Protein AF-A0A0F4IDX6-F1 (afdb_monomer)

pLDDT: mean 81.2, std 13.75, range [36.66, 94.25]

Radius of gyration: 13.81 Å; Cα contacts (8 Å, |Δi|>4): 87; chains: 1; bounding box: 36×29×23 Å

Structure (mmCIF, N/CA/C/O backbone):
data_AF-A0A0F4IDX6-F1
#
_entry.id   AF-A0A0F4IDX6-F1
#
loop_
_atom_site.group_PDB
_atom_site.id
_atom_site.type_symbol
_atom_site.label_atom_id
_atom_site.label_alt_id
_atom_site.label_comp_id
_atom_site.label_asym_id
_atom_site.label_entity_id
_atom_site.label_seq_id
_atom_site.pdbx_PDB_ins_code
_atom_site.Cartn_x
_atom_site.Cartn_y
_atom_site.Cartn_z
_atom_site.occupancy
_atom_site.B_iso_or_equiv
_atom_site.auth_seq_id
_atom_site.auth_comp_id
_atom_site.auth_asym_id
_atom_site.auth_atom_id
_atom_site.pdbx_PDB_model_num
ATOM 1 N N . LEU A 1 1 ? 23.865 13.357 10.924 1.00 36.66 1 LEU A N 1
ATOM 2 C CA . LEU A 1 1 ? 24.219 12.052 11.548 1.00 36.66 1 LEU A CA 1
ATOM 3 C C . LEU A 1 1 ? 23.473 10.955 10.787 1.00 36.66 1 LEU A C 1
ATOM 5 O O . LEU A 1 1 ? 22.405 11.265 10.276 1.00 36.66 1 LEU A O 1
ATOM 9 N N . PRO A 1 2 ? 23.981 9.716 10.641 1.00 39.53 2 PRO A N 1
ATOM 10 C CA . PRO A 1 2 ? 23.175 8.651 10.046 1.00 39.53 2 PRO A CA 1
ATOM 11 C C . PRO A 1 2 ? 22.038 8.328 11.028 1.00 39.53 2 PRO A C 1
ATOM 13 O O . PRO A 1 2 ? 22.315 7.860 12.128 1.00 39.53 2 PRO A O 1
ATOM 16 N N . GLY A 1 3 ? 20.802 8.690 10.677 1.00 44.28 3 GLY A N 1
ATOM 17 C CA . GLY A 1 3 ? 19.620 8.539 11.542 1.00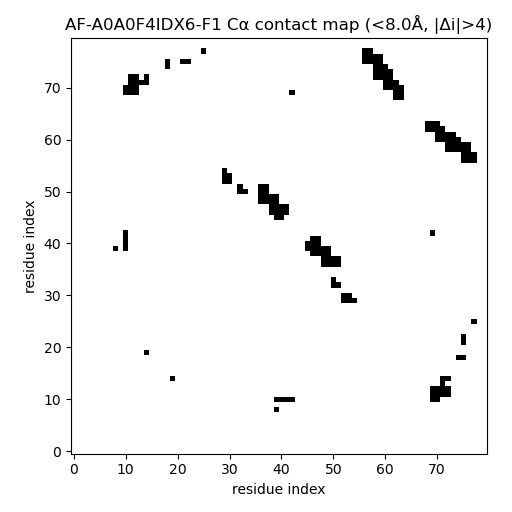 44.28 3 GLY A CA 1
ATOM 18 C C . GLY A 1 3 ? 18.582 9.663 11.429 1.00 44.28 3 GLY A C 1
ATOM 19 O O . GLY A 1 3 ? 17.473 9.503 11.913 1.00 44.28 3 GLY A O 1
ATOM 20 N N . GLU A 1 4 ? 18.890 10.788 10.769 1.00 46.09 4 GLU A N 1
ATOM 21 C CA . GLU A 1 4 ? 17.921 11.896 10.610 1.00 46.09 4 GLU A CA 1
ATOM 22 C C . GLU A 1 4 ? 16.838 11.612 9.545 1.00 46.09 4 GLU A C 1
ATOM 24 O O . GLU A 1 4 ? 15.808 12.280 9.520 1.00 46.09 4 GLU A O 1
ATOM 29 N N . ASP A 1 5 ? 17.030 10.586 8.708 1.00 52.81 5 ASP A N 1
ATOM 30 C CA . ASP A 1 5 ? 16.084 10.194 7.654 1.00 52.81 5 ASP A CA 1
ATOM 31 C C . ASP A 1 5 ? 15.097 9.084 8.079 1.00 52.81 5 ASP A C 1
ATOM 33 O O . ASP A 1 5 ? 14.164 8.801 7.331 1.00 52.81 5 ASP A O 1
ATOM 37 N N . GLU A 1 6 ? 15.265 8.441 9.247 1.00 53.94 6 GLU A N 1
ATOM 38 C CA . GLU A 1 6 ? 14.420 7.296 9.655 1.00 53.94 6 GLU A CA 1
ATOM 39 C C . GLU A 1 6 ? 12.973 7.697 9.979 1.00 53.94 6 GLU A C 1
ATOM 41 O O . GLU A 1 6 ? 12.049 6.930 9.713 1.00 53.94 6 GLU A O 1
ATOM 46 N N . ASP A 1 7 ? 12.763 8.920 10.472 1.00 59.16 7 ASP A N 1
ATOM 47 C CA . ASP A 1 7 ? 11.428 9.461 10.759 1.00 59.16 7 ASP A CA 1
ATOM 48 C C . ASP A 1 7 ? 10.761 10.104 9.530 1.00 59.16 7 ASP A C 1
ATOM 50 O O . ASP A 1 7 ? 9.603 10.531 9.593 1.00 59.16 7 ASP A O 1
ATOM 54 N N . THR A 1 8 ? 11.466 10.195 8.394 1.00 68.69 8 THR A N 1
ATOM 55 C CA . THR A 1 8 ? 10.900 10.780 7.174 1.00 68.69 8 THR A CA 1
ATOM 56 C C . THR A 1 8 ? 10.091 9.721 6.419 1.00 68.69 8 THR A C 1
ATOM 58 O O . THR A 1 8 ? 10.659 8.726 5.961 1.00 68.69 8 THR A O 1
ATOM 61 N N . PRO A 1 9 ? 8.770 9.909 6.228 1.00 72.19 9 PRO A N 1
ATOM 62 C CA . PRO A 1 9 ? 7.948 8.940 5.516 1.00 72.19 9 PRO A CA 1
ATOM 63 C C . PRO A 1 9 ? 8.434 8.772 4.071 1.00 72.19 9 PRO A C 1
ATOM 65 O O . PRO A 1 9 ? 8.467 9.720 3.286 1.00 72.19 9 PRO A O 1
ATOM 68 N N . LEU A 1 10 ? 8.798 7.540 3.720 1.00 78.81 10 LEU A N 1
ATOM 69 C CA . LEU A 1 10 ? 9.299 7.189 2.397 1.00 78.81 10 LEU A CA 1
ATOM 70 C C . LEU A 1 10 ? 8.145 6.879 1.436 1.00 78.81 10 LEU A C 1
ATOM 72 O O . LEU A 1 10 ? 7.270 6.063 1.730 1.00 78.81 10 LEU A O 1
ATOM 76 N N . VAL A 1 11 ? 8.170 7.491 0.251 1.00 84.44 11 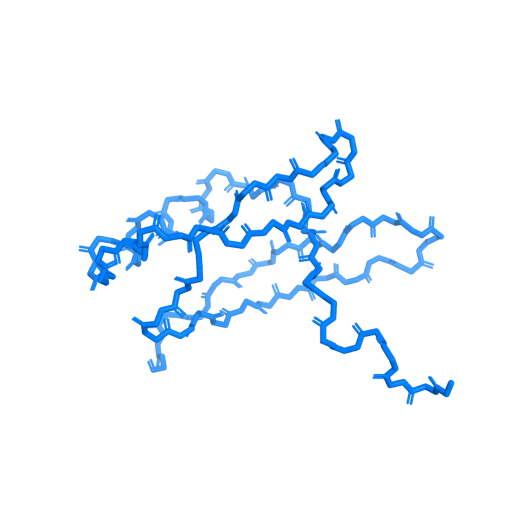VAL A N 1
ATOM 77 C CA . VAL A 1 11 ? 7.167 7.262 -0.800 1.00 84.44 11 VAL A CA 1
ATOM 78 C C . VAL A 1 11 ? 7.661 6.206 -1.781 1.00 84.44 11 VAL A C 1
ATOM 80 O O . VAL A 1 11 ? 8.741 6.336 -2.355 1.00 84.44 11 VAL A O 1
ATOM 83 N N . SER A 1 12 ? 6.854 5.164 -1.986 1.00 86.62 12 SER A N 1
ATOM 84 C CA . SER A 1 12 ? 7.140 4.078 -2.925 1.00 86.62 12 SER A CA 1
ATOM 85 C C . SER A 1 12 ? 6.668 4.367 -4.348 1.00 86.62 12 SER A C 1
ATOM 87 O O . SER A 1 12 ? 5.896 5.291 -4.610 1.00 86.62 12 SER A O 1
ATOM 89 N N . SER A 1 13 ? 7.147 3.548 -5.283 1.00 86.75 13 SER A N 1
ATOM 90 C CA . SER A 1 13 ? 6.589 3.453 -6.630 1.00 86.75 13 SER A CA 1
ATOM 91 C C . SER A 1 13 ? 5.108 3.046 -6.575 1.00 86.75 13 SER A C 1
ATOM 93 O O . SER A 1 13 ? 4.701 2.355 -5.637 1.00 86.75 13 SER A O 1
ATOM 95 N N . PRO A 1 14 ? 4.295 3.402 -7.589 1.00 88.94 14 PRO A N 1
ATOM 96 C CA . PRO A 1 14 ? 2.897 2.992 -7.648 1.00 88.94 14 PRO A CA 1
ATOM 97 C C . PRO A 1 14 ? 2.721 1.482 -7.460 1.00 88.94 14 PRO A C 1
ATOM 99 O O . PRO A 1 14 ? 3.375 0.682 -8.132 1.00 88.94 14 PRO A O 1
ATOM 102 N N . LEU A 1 15 ? 1.809 1.095 -6.564 1.00 91.06 15 LEU A N 1
ATOM 103 C CA . LEU A 1 15 ? 1.554 -0.314 -6.281 1.00 91.06 15 LEU A CA 1
ATOM 104 C C . LEU A 1 15 ? 1.003 -1.043 -7.523 1.00 91.06 15 LEU A C 1
ATOM 106 O O . LEU A 1 15 ? 0.028 -0.574 -8.130 1.00 91.06 15 LEU A O 1
ATOM 110 N N . PRO A 1 16 ? 1.545 -2.228 -7.858 1.00 91.88 16 PRO A N 1
ATOM 111 C CA . PRO A 1 16 ? 0.951 -3.130 -8.836 1.00 91.88 16 PRO A CA 1
ATOM 112 C C . PRO A 1 16 ? -0.528 -3.436 -8.529 1.00 91.88 16 PRO A C 1
ATOM 114 O O . PRO A 1 16 ? -0.924 -3.454 -7.359 1.00 91.88 16 PRO A O 1
ATOM 117 N N . PRO A 1 17 ? -1.366 -3.737 -9.543 1.00 94.25 17 PRO A N 1
ATOM 118 C CA . PRO A 1 17 ? -2.798 -3.974 -9.344 1.00 94.25 17 PRO A CA 1
ATOM 119 C C . PRO A 1 17 ? -3.139 -5.037 -8.292 1.00 94.25 17 PRO A C 1
ATOM 121 O O . PRO A 1 17 ? -4.086 -4.838 -7.535 1.00 94.25 17 PRO A O 1
ATOM 124 N N . ALA A 1 18 ? -2.361 -6.121 -8.218 1.00 91.81 18 ALA A N 1
ATOM 125 C CA . ALA A 1 18 ? -2.553 -7.175 -7.221 1.00 91.81 18 ALA A CA 1
ATOM 126 C C . ALA A 1 18 ? -2.336 -6.651 -5.791 1.00 91.81 18 ALA A C 1
ATOM 128 O O . ALA A 1 18 ? -3.224 -6.767 -4.955 1.00 91.81 18 ALA A O 1
ATOM 129 N N . LEU A 1 19 ? -1.226 -5.946 -5.546 1.00 93.44 19 LEU A N 1
ATOM 130 C CA . LEU A 1 19 ? -0.936 -5.356 -4.235 1.00 93.44 19 LEU A CA 1
ATOM 131 C C . LEU A 1 19 ? -1.941 -4.272 -3.836 1.00 93.44 19 LEU A C 1
ATOM 133 O O . LEU A 1 19 ? -2.242 -4.123 -2.655 1.00 93.44 19 LEU A O 1
ATOM 137 N N . ARG A 1 20 ? -2.515 -3.537 -4.799 1.00 93.31 20 ARG A N 1
ATOM 138 C CA . ARG A 1 20 ? -3.638 -2.632 -4.502 1.00 93.31 20 ARG A CA 1
ATOM 139 C C . ARG A 1 20 ? -4.884 -3.384 -4.042 1.00 93.31 20 ARG A C 1
ATOM 141 O O . ARG A 1 20 ? -5.592 -2.869 -3.183 1.00 93.31 20 ARG A O 1
ATOM 148 N N . ALA A 1 21 ? -5.178 -4.548 -4.620 1.00 92.94 21 ALA A N 1
ATOM 149 C CA . ALA A 1 21 ? -6.317 -5.362 -4.202 1.00 92.94 21 ALA A CA 1
ATOM 150 C C . ALA A 1 21 ? -6.111 -5.913 -2.783 1.00 92.94 21 ALA A C 1
ATOM 152 O O . ALA A 1 21 ? -7.028 -5.827 -1.966 1.00 92.94 21 ALA A O 1
ATOM 153 N N . ASP A 1 22 ? -4.898 -6.375 -2.472 1.00 90.81 22 ASP A N 1
ATOM 154 C CA . ASP A 1 22 ? -4.525 -6.842 -1.133 1.00 90.81 22 ASP A CA 1
ATOM 155 C C . ASP A 1 22 ? -4.597 -5.708 -0.102 1.00 90.81 22 ASP A C 1
ATOM 157 O O . ASP A 1 22 ? -5.203 -5.865 0.958 1.00 90.81 22 ASP A O 1
ATOM 161 N N . LEU A 1 23 ? -4.071 -4.523 -0.438 1.00 91.75 23 LEU A N 1
ATOM 162 C CA . LEU A 1 23 ? -4.182 -3.338 0.414 1.00 91.75 23 LEU A CA 1
ATOM 163 C C . LEU A 1 23 ? -5.648 -2.965 0.653 1.00 91.75 23 LEU A C 1
ATOM 165 O O . LEU A 1 23 ? -6.056 -2.755 1.790 1.00 91.75 23 LEU A O 1
ATOM 169 N N . ALA A 1 24 ? -6.466 -2.926 -0.401 1.00 91.50 24 ALA A N 1
ATOM 170 C CA . ALA A 1 24 ? -7.891 -2.638 -0.273 1.00 91.50 24 ALA A CA 1
ATOM 171 C C . ALA A 1 24 ? -8.622 -3.683 0.585 1.00 91.50 24 ALA A C 1
ATOM 173 O O . ALA A 1 24 ? -9.621 -3.362 1.226 1.00 91.50 24 ALA A O 1
ATOM 174 N N . ALA A 1 25 ? -8.149 -4.932 0.607 1.00 90.50 25 ALA A N 1
ATOM 175 C CA . ALA A 1 25 ? -8.672 -5.955 1.498 1.00 90.50 25 ALA A CA 1
ATOM 176 C C . ALA A 1 25 ? -8.309 -5.698 2.961 1.00 90.50 25 ALA A C 1
ATOM 178 O O . ALA A 1 25 ? -9.204 -5.738 3.803 1.00 90.50 25 ALA A O 1
ATOM 179 N N . ALA A 1 26 ? -7.048 -5.370 3.245 1.00 87.94 26 ALA A N 1
ATOM 180 C CA . ALA A 1 26 ? -6.588 -5.045 4.593 1.00 87.94 26 ALA A CA 1
ATOM 181 C C . ALA A 1 26 ? -7.271 -3.783 5.154 1.00 87.94 26 ALA A C 1
ATOM 183 O O . ALA A 1 26 ? -7.673 -3.742 6.312 1.00 87.94 26 ALA A O 1
ATOM 184 N N . LEU A 1 27 ? -7.483 -2.764 4.316 1.00 89.25 27 LEU A N 1
ATOM 185 C CA . LEU A 1 27 ? -8.104 -1.505 4.736 1.00 89.25 27 LEU A CA 1
ATOM 186 C C . LEU A 1 27 ? -9.596 -1.627 5.069 1.00 89.25 27 LEU A C 1
ATOM 188 O O . LEU A 1 27 ? -10.126 -0.770 5.769 1.00 89.25 27 LEU A O 1
ATOM 192 N N . ARG A 1 28 ? -10.290 -2.681 4.618 1.00 89.00 28 ARG A N 1
ATOM 193 C CA . ARG A 1 28 ? -11.710 -2.893 4.960 1.00 89.00 28 ARG A CA 1
ATOM 194 C C . ARG A 1 28 ? -11.943 -3.100 6.456 1.00 89.00 28 ARG A C 1
ATOM 196 O O . ARG A 1 28 ? -13.060 -2.885 6.915 1.00 89.00 28 ARG A O 1
ATOM 203 N N . THR A 1 29 ? -10.921 -3.524 7.193 1.00 82.31 29 THR A N 1
ATOM 204 C CA . THR A 1 29 ? -10.979 -3.727 8.645 1.00 82.31 29 THR A CA 1
ATOM 205 C C . THR A 1 29 ? -10.274 -2.618 9.425 1.00 82.31 29 THR A C 1
ATOM 207 O O . THR A 1 29 ? -10.207 -2.698 10.648 1.00 82.31 29 THR A O 1
ATOM 210 N N . ALA A 1 30 ? -9.735 -1.602 8.742 1.00 83.31 30 ALA A N 1
ATOM 211 C CA . ALA A 1 30 ? -9.005 -0.516 9.382 1.00 83.31 30 ALA A CA 1
ATOM 212 C C . ALA A 1 30 ? -9.961 0.520 10.011 1.00 83.31 30 ALA A C 1
ATOM 214 O O . ALA A 1 30 ? -11.060 0.746 9.489 1.00 83.31 30 ALA A O 1
ATOM 215 N N . PRO A 1 31 ? -9.553 1.183 11.109 1.00 83.94 31 PRO A N 1
ATOM 216 C CA . PRO A 1 31 ? -10.278 2.319 11.662 1.00 83.94 31 PRO A CA 1
ATOM 217 C C . PRO A 1 31 ? -10.430 3.470 10.652 1.00 83.94 31 PRO A C 1
ATOM 219 O O . PRO A 1 31 ? -9.636 3.591 9.713 1.00 83.94 31 PRO A O 1
ATOM 222 N N . PRO A 1 32 ? -11.431 4.349 10.838 1.00 83.75 32 PRO A N 1
ATOM 223 C CA . PRO A 1 32 ? -11.581 5.531 10.001 1.00 83.75 32 PRO A CA 1
ATOM 224 C C . PRO A 1 32 ? -10.368 6.472 10.126 1.00 83.75 32 PRO A C 1
ATOM 226 O O . PRO A 1 32 ? -9.740 6.533 11.187 1.00 83.75 32 PRO A O 1
ATOM 229 N N . PRO A 1 33 ? -10.055 7.244 9.067 1.00 82.50 33 PRO A N 1
ATOM 230 C CA . PRO A 1 33 ? -8.939 8.182 9.078 1.00 82.50 33 PRO A CA 1
ATOM 231 C C . PRO A 1 33 ? -9.107 9.258 10.164 1.00 82.50 33 PRO A C 1
ATOM 233 O O . PRO A 1 33 ? -10.234 9.678 10.451 1.00 82.50 33 PRO A O 1
ATOM 236 N N . PRO A 1 34 ? -8.001 9.768 10.737 1.00 83.12 34 PRO A N 1
ATOM 237 C CA . PRO A 1 34 ? -8.061 10.873 11.680 1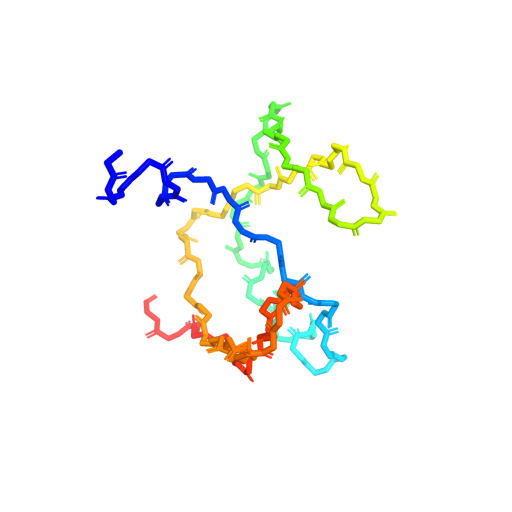.00 83.12 34 PRO A CA 1
ATOM 238 C C . PRO A 1 34 ? -8.553 12.160 10.990 1.00 83.12 34 PRO A C 1
ATOM 240 O O . PRO A 1 34 ? -8.324 12.357 9.795 1.00 83.12 34 PRO A O 1
ATOM 243 N N . PRO A 1 35 ? -9.179 13.093 11.733 1.00 82.31 35 PRO A N 1
ATOM 244 C CA . PRO A 1 35 ? -9.746 14.321 11.166 1.00 82.31 35 PRO A CA 1
ATOM 245 C C . PRO A 1 35 ? -8.692 15.279 10.592 1.00 82.31 35 PRO A C 1
ATOM 247 O O . PRO A 1 35 ? -9.013 16.123 9.758 1.00 82.31 35 PRO A O 1
ATOM 250 N N . LYS A 1 36 ? -7.433 15.165 11.032 1.00 88.12 36 LYS A N 1
ATOM 251 C CA . LYS A 1 36 ? -6.298 15.913 10.491 1.00 88.12 36 LYS A CA 1
ATOM 252 C C . LYS A 1 36 ? -5.310 14.932 9.876 1.00 88.12 3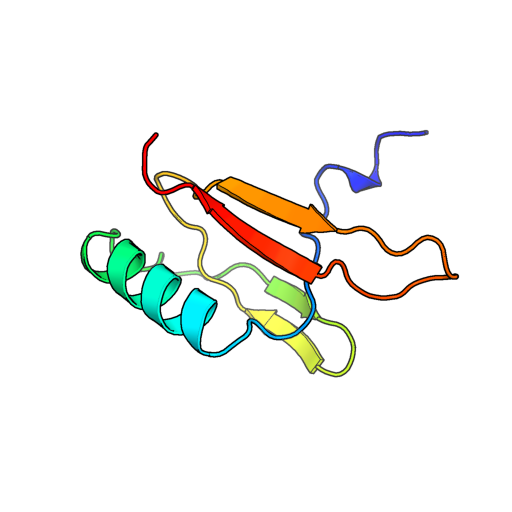6 LYS A C 1
ATOM 254 O O . LYS A 1 36 ? -4.731 14.118 10.592 1.00 88.12 36 LYS A O 1
ATOM 259 N N . LEU A 1 37 ? -5.113 15.045 8.565 1.00 89.44 37 LEU A N 1
ATOM 260 C CA . LEU A 1 37 ? -4.179 14.204 7.827 1.00 89.44 37 LEU A CA 1
ATOM 261 C C . LEU A 1 37 ? -2.776 14.833 7.822 1.00 89.44 37 LEU A C 1
ATOM 263 O O . LEU A 1 37 ? -2.655 16.028 7.533 1.00 89.44 37 LEU A O 1
ATOM 267 N N . PRO A 1 38 ? -1.720 14.067 8.136 1.00 90.38 38 PRO A N 1
ATOM 268 C CA . PRO A 1 38 ? -0.348 14.478 7.862 1.00 90.38 38 PRO A CA 1
ATOM 269 C C . PRO A 1 38 ? -0.070 14.529 6.351 1.00 90.38 38 PRO A C 1
ATOM 271 O O . PRO A 1 38 ? -0.824 13.986 5.541 1.00 90.38 38 PRO A O 1
ATOM 274 N N . THR A 1 39 ? 1.034 15.175 5.973 1.00 91.25 39 THR A N 1
ATOM 275 C CA . THR A 1 39 ? 1.492 15.298 4.582 1.00 91.25 39 THR A CA 1
ATOM 276 C C . THR A 1 39 ? 2.872 14.680 4.398 1.00 91.25 39 THR A C 1
ATOM 278 O O . THR A 1 39 ? 3.690 14.688 5.315 1.00 91.25 39 THR A O 1
ATOM 281 N N . VAL 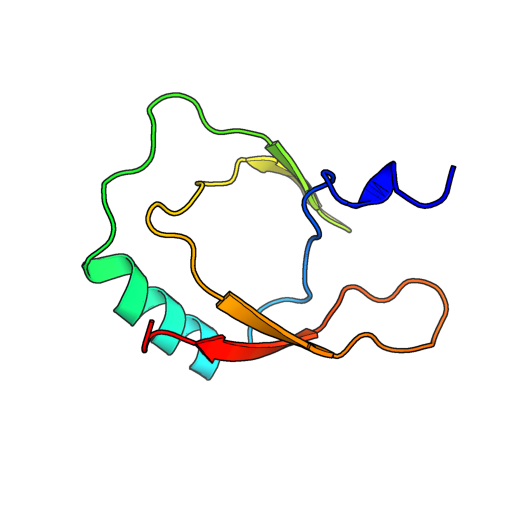A 1 40 ? 3.132 14.161 3.200 1.00 88.62 40 VAL A N 1
ATOM 282 C CA . VAL A 1 40 ? 4.441 13.670 2.756 1.00 88.62 40 VAL A CA 1
ATOM 283 C C . VAL A 1 40 ? 4.756 14.233 1.377 1.00 88.62 40 VAL A C 1
ATOM 285 O O . VAL A 1 40 ? 3.861 14.370 0.545 1.00 88.62 40 VAL A O 1
ATOM 288 N N . THR A 1 41 ? 6.022 14.529 1.105 1.00 86.88 41 THR A N 1
ATOM 289 C CA . THR A 1 41 ? 6.457 14.937 -0.230 1.00 86.88 41 THR A CA 1
ATOM 290 C C . THR A 1 41 ? 6.584 13.707 -1.131 1.00 86.88 41 THR A C 1
ATOM 292 O O . THR A 1 41 ? 7.523 12.920 -1.021 1.00 86.88 41 THR A O 1
ATOM 295 N N . ALA A 1 42 ? 5.631 13.537 -2.045 1.00 82.62 42 ALA A N 1
ATOM 296 C CA . ALA A 1 42 ? 5.623 12.467 -3.031 1.00 82.62 42 ALA A CA 1
ATOM 297 C C . ALA A 1 42 ? 6.328 12.899 -4.322 1.00 82.62 42 ALA A C 1
ATOM 299 O O . ALA A 1 42 ? 6.057 13.961 -4.893 1.00 82.62 42 ALA A O 1
ATOM 300 N N . ILE A 1 43 ? 7.238 12.051 -4.805 1.00 77.62 43 ILE A N 1
ATOM 301 C CA . ILE A 1 43 ? 8.012 12.314 -6.022 1.00 77.62 43 ILE A CA 1
ATOM 302 C C . ILE A 1 43 ? 7.051 12.501 -7.205 1.00 77.62 43 ILE A C 1
ATOM 304 O O . ILE A 1 43 ? 6.231 11.634 -7.496 1.00 77.62 43 ILE A O 1
ATOM 308 N N . GLY A 1 44 ? 7.154 13.646 -7.886 1.00 80.69 44 GLY A N 1
ATOM 309 C CA . GLY A 1 44 ? 6.309 13.990 -9.038 1.00 80.69 44 GLY A CA 1
ATOM 310 C C . GLY A 1 44 ? 4.890 14.467 -8.698 1.00 80.69 44 GLY A C 1
ATOM 311 O O . GLY A 1 44 ? 4.148 14.808 -9.614 1.00 80.69 44 GLY A O 1
ATOM 312 N N . LEU A 1 45 ? 4.521 14.519 -7.414 1.00 82.44 45 LEU A N 1
ATOM 313 C CA . LEU A 1 45 ? 3.191 14.921 -6.933 1.00 82.44 45 LEU A CA 1
ATOM 314 C C . LEU A 1 45 ? 3.238 16.086 -5.928 1.00 82.44 45 LEU A C 1
ATOM 316 O O . LEU A 1 45 ? 2.246 16.794 -5.782 1.00 82.44 45 LEU A O 1
ATOM 320 N N . GLY A 1 46 ? 4.382 16.318 -5.275 1.00 88.06 46 GLY A N 1
ATOM 321 C CA . GLY A 1 46 ? 4.530 17.342 -4.238 1.00 88.06 46 GLY A CA 1
ATOM 322 C C . GLY A 1 46 ? 3.945 16.897 -2.896 1.00 88.06 46 GLY A C 1
ATOM 323 O O . GLY A 1 46 ? 3.856 15.699 -2.615 1.00 88.06 46 GLY A O 1
ATOM 324 N N . ASP A 1 47 ? 3.562 17.855 -2.052 1.00 91.19 47 ASP A N 1
ATOM 325 C CA . ASP A 1 47 ? 3.007 17.563 -0.729 1.00 91.19 47 ASP A CA 1
ATOM 326 C C . ASP A 1 47 ? 1.631 16.907 -0.841 1.00 91.19 47 ASP A C 1
ATOM 328 O O . ASP A 1 47 ? 0.655 17.495 -1.305 1.00 91.19 47 ASP A O 1
ATOM 332 N N . THR A 1 48 ? 1.569 15.653 -0.408 1.00 89.38 48 THR A N 1
ATOM 333 C CA . THR A 1 48 ? 0.411 14.778 -0.545 1.00 89.38 48 THR A CA 1
ATOM 334 C C . THR A 1 48 ? -0.091 14.381 0.843 1.00 89.38 48 THR A C 1
ATOM 33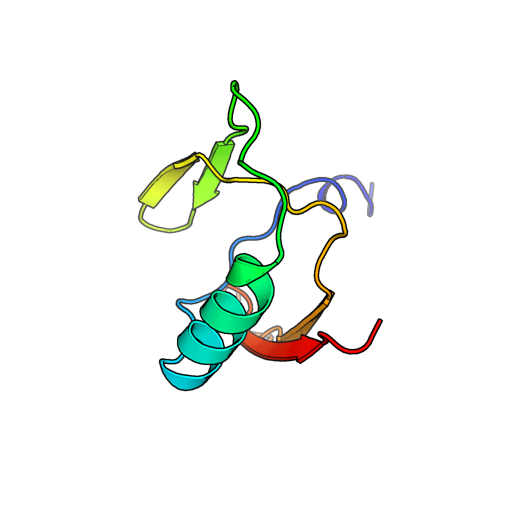6 O O . THR A 1 48 ? 0.698 13.881 1.650 1.00 89.38 48 THR A O 1
ATOM 339 N N . PRO A 1 49 ? -1.382 14.587 1.162 1.00 91.00 49 PRO A N 1
ATOM 340 C CA . PRO A 1 49 ? -1.945 14.117 2.419 1.00 91.00 49 PRO A CA 1
ATOM 341 C C . PRO A 1 49 ? -1.996 12.586 2.443 1.00 91.00 49 PRO A C 1
ATOM 343 O O . PRO A 1 49 ? -2.341 11.956 1.442 1.00 91.00 49 PRO A O 1
ATOM 346 N N . TYR A 1 50 ? -1.699 11.982 3.591 1.00 89.19 50 TYR A N 1
ATOM 347 C CA . TYR A 1 50 ? -1.796 10.534 3.781 1.00 89.19 50 TYR A CA 1
ATOM 348 C C . TYR A 1 50 ? -2.557 10.183 5.060 1.00 89.19 50 TYR A C 1
ATOM 350 O O . TYR A 1 50 ? -2.665 10.984 5.985 1.00 89.19 50 TYR A O 1
ATOM 358 N N . THR A 1 51 ? -3.116 8.973 5.099 1.00 89.94 51 THR A N 1
ATOM 359 C CA . THR A 1 51 ? -3.786 8.420 6.283 1.00 89.94 51 THR A CA 1
ATOM 360 C C . THR A 1 51 ? -2.847 7.430 6.969 1.00 89.94 51 THR A C 1
ATOM 362 O O . THR A 1 51 ? -2.521 6.413 6.354 1.00 89.94 51 THR A O 1
ATOM 365 N N . PRO A 1 52 ? -2.403 7.696 8.211 1.00 88.38 52 PRO A N 1
ATOM 366 C CA . PRO A 1 52 ? -1.707 6.700 9.017 1.00 88.38 52 PRO A CA 1
ATOM 367 C C . PRO A 1 52 ? -2.619 5.503 9.295 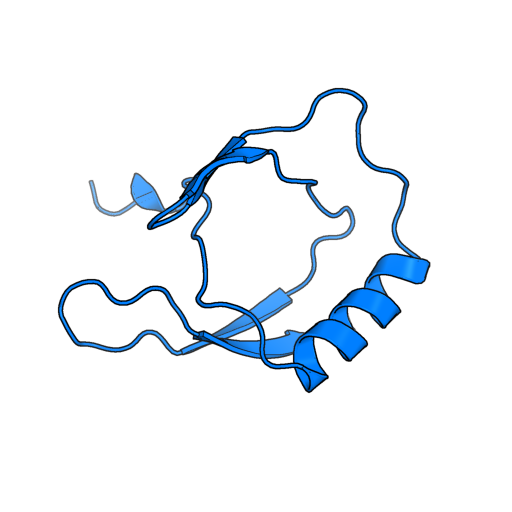1.00 88.38 52 PRO A C 1
ATOM 369 O O . PRO A 1 52 ? -3.808 5.684 9.559 1.00 88.38 52 PRO A O 1
ATOM 372 N N . LEU A 1 53 ? -2.060 4.296 9.249 1.00 86.50 53 LEU A N 1
ATOM 373 C CA . LEU A 1 53 ? -2.772 3.075 9.619 1.00 86.50 53 LEU A CA 1
ATOM 374 C C . LEU A 1 53 ? -2.452 2.703 11.066 1.00 86.50 53 LEU A C 1
ATOM 376 O O . LEU A 1 53 ? -1.284 2.709 11.453 1.00 86.50 53 LEU A O 1
ATOM 380 N N . ASP A 1 54 ? -3.491 2.365 11.827 1.00 83.75 54 ASP A N 1
ATOM 381 C CA . ASP A 1 54 ? -3.397 1.822 13.181 1.00 83.75 54 ASP A CA 1
ATOM 382 C C . ASP A 1 54 ? -4.329 0.593 13.297 1.00 83.75 54 ASP A C 1
ATOM 384 O O . ASP A 1 54 ? -5.549 0.756 13.188 1.00 83.75 54 ASP A O 1
ATOM 388 N N . PRO A 1 55 ? -3.800 -0.638 13.433 1.00 85.12 55 PRO A N 1
ATOM 389 C CA . PRO A 1 55 ? -2.375 -0.964 13.512 1.00 85.12 55 PRO A CA 1
ATOM 390 C C . PRO A 1 55 ? -1.629 -0.709 12.184 1.00 85.12 55 PRO A C 1
ATOM 392 O O . PRO A 1 55 ? -2.240 -0.739 11.108 1.00 85.12 55 PRO A O 1
ATOM 395 N N . PRO A 1 56 ? -0.305 -0.462 12.227 1.00 87.31 56 PRO A N 1
ATOM 396 C CA . PRO A 1 56 ? 0.497 -0.275 11.024 1.00 87.31 56 PRO A CA 1
ATOM 397 C C . PRO A 1 56 ? 0.614 -1.575 10.217 1.00 87.31 56 PRO A C 1
ATOM 399 O O . PRO A 1 56 ? 0.695 -2.669 10.772 1.00 87.31 56 PRO A O 1
ATOM 402 N N . LEU A 1 57 ? 0.691 -1.448 8.889 1.00 88.38 57 LEU A N 1
ATOM 403 C CA . LEU A 1 57 ? 0.980 -2.567 7.990 1.00 88.38 57 LEU A CA 1
ATOM 404 C C . LEU A 1 57 ? 2.472 -2.644 7.679 1.00 88.38 57 LEU A C 1
ATOM 406 O O . LEU A 1 57 ? 3.119 -1.628 7.425 1.00 88.38 57 LEU A O 1
ATOM 410 N N . THR A 1 58 ? 3.001 -3.865 7.619 1.00 90.69 58 THR A N 1
ATOM 411 C CA . THR A 1 58 ? 4.382 -4.100 7.186 1.00 90.69 58 THR A CA 1
ATOM 412 C C . THR A 1 58 ? 4.419 -4.414 5.695 1.00 90.69 58 THR A C 1
ATOM 414 O O . THR A 1 58 ? 3.620 -5.204 5.191 1.00 90.69 58 THR A O 1
ATOM 417 N N . ALA A 1 59 ? 5.375 -3.828 4.979 1.00 90.81 59 ALA A N 1
ATOM 418 C CA . ALA A 1 59 ? 5.607 -4.091 3.566 1.00 90.81 59 ALA A CA 1
ATOM 419 C C . ALA A 1 59 ? 7.054 -4.526 3.338 1.00 90.81 59 ALA A C 1
ATOM 421 O O . ALA A 1 59 ? 7.983 -3.969 3.918 1.00 90.81 59 ALA A O 1
ATOM 422 N N . GLU A 1 60 ? 7.251 -5.505 2.462 1.00 91.25 60 GLU A N 1
ATOM 423 C CA . GLU A 1 60 ? 8.583 -5.843 1.978 1.00 91.25 60 GLU A CA 1
ATOM 424 C C . GLU A 1 60 ? 8.870 -5.070 0.708 1.00 91.25 60 GLU A C 1
ATOM 426 O O . GLU A 1 60 ? 8.084 -5.099 -0.243 1.00 91.25 60 GLU A O 1
ATOM 431 N N . VAL A 1 61 ? 10.003 -4.376 0.709 1.00 90.19 61 VAL A N 1
ATOM 432 C CA . VAL A 1 61 ? 10.380 -3.441 -0.344 1.00 90.19 61 VAL A CA 1
ATOM 433 C C . VAL A 1 61 ? 11.703 -3.830 -0.984 1.00 90.19 61 VAL A C 1
ATOM 435 O O . VAL A 1 61 ? 12.614 -4.345 -0.335 1.00 90.19 61 VAL A O 1
ATOM 438 N N . ARG A 1 62 ? 11.823 -3.546 -2.279 1.00 88.25 62 ARG A N 1
ATOM 439 C CA . ARG A 1 62 ? 13.081 -3.584 -3.016 1.00 88.25 62 ARG A CA 1
ATOM 440 C C . ARG A 1 62 ? 13.615 -2.167 -3.162 1.00 88.25 62 ARG A C 1
ATOM 442 O O . ARG A 1 62 ? 12.982 -1.322 -3.793 1.00 88.25 62 ARG A O 1
ATOM 449 N N . HIS A 1 63 ? 14.807 -1.931 -2.624 1.00 82.81 63 HIS A N 1
ATOM 450 C CA . HIS A 1 63 ? 15.586 -0.721 -2.882 1.00 82.81 63 HIS A CA 1
ATOM 451 C C . HIS A 1 63 ? 16.473 -0.967 -4.101 1.00 82.81 63 HIS A C 1
ATOM 453 O O . HIS A 1 63 ? 17.366 -1.813 -4.065 1.00 82.81 63 HIS A O 1
ATOM 459 N N . ALA A 1 64 ? 16.208 -0.270 -5.205 1.00 70.31 64 ALA A N 1
ATOM 460 C CA . ALA A 1 64 ? 17.098 -0.317 -6.356 1.00 70.31 64 ALA A CA 1
ATOM 461 C C . ALA A 1 64 ? 18.350 0.529 -6.070 1.00 70.31 64 ALA A C 1
ATOM 463 O O . ALA A 1 64 ? 18.262 1.648 -5.575 1.00 70.31 64 ALA A O 1
ATOM 464 N N . SER A 1 65 ? 19.525 -0.025 -6.374 1.00 61.69 65 SER A N 1
ATOM 465 C CA . SER A 1 65 ? 20.839 0.553 -6.056 1.00 61.69 65 SER A CA 1
ATOM 466 C C . SER A 1 65 ? 21.300 1.653 -7.021 1.00 61.69 65 SER A C 1
ATOM 468 O O . SER A 1 65 ? 22.423 2.145 -6.910 1.00 61.69 65 SER A O 1
ATOM 470 N N . THR A 1 66 ? 20.461 2.052 -7.980 1.00 62.69 66 THR A N 1
ATOM 471 C CA . THR A 1 66 ? 20.728 3.224 -8.818 1.00 62.69 66 THR A CA 1
ATOM 472 C C . THR A 1 66 ? 20.411 4.503 -8.041 1.00 62.69 66 THR A C 1
ATOM 474 O O . THR A 1 66 ? 19.729 4.489 -7.021 1.00 62.69 66 THR A O 1
ATOM 477 N N . ARG A 1 67 ? 20.958 5.640 -8.476 1.00 61.41 67 ARG A N 1
ATOM 478 C CA . ARG A 1 67 ? 20.799 6.919 -7.777 1.00 61.41 67 ARG A CA 1
ATOM 479 C C . ARG A 1 67 ? 19.320 7.374 -7.806 1.00 61.41 67 ARG A C 1
ATOM 481 O O . ARG A 1 67 ? 18.864 7.897 -8.816 1.00 61.41 67 ARG A O 1
ATOM 488 N N . HIS A 1 68 ? 18.625 7.197 -6.678 1.00 62.94 68 HIS A N 1
ATOM 489 C CA . HIS A 1 68 ? 17.304 7.747 -6.306 1.00 62.94 68 HIS A CA 1
ATOM 490 C C . HIS A 1 68 ? 16.013 7.250 -7.014 1.00 62.94 68 HIS A C 1
ATOM 492 O O . HIS A 1 68 ? 15.103 8.059 -7.206 1.00 62.94 68 HIS A O 1
ATOM 498 N N . PRO A 1 69 ? 15.830 5.966 -7.377 1.00 67.56 69 PRO A N 1
ATOM 499 C CA . PRO A 1 69 ? 14.489 5.452 -7.656 1.00 67.56 69 PRO A CA 1
ATOM 500 C C . PRO A 1 69 ? 13.692 5.265 -6.345 1.00 67.56 69 PRO A C 1
ATOM 502 O O . PRO A 1 69 ? 14.267 4.812 -5.349 1.00 67.56 69 PRO A O 1
ATOM 505 N N . PRO A 1 70 ? 12.380 5.570 -6.318 1.00 76.12 70 PRO A N 1
ATOM 506 C CA . PRO A 1 70 ? 11.543 5.230 -5.173 1.00 76.12 70 PRO A CA 1
ATOM 507 C C . PRO A 1 70 ? 11.520 3.708 -4.952 1.00 76.12 70 PRO A C 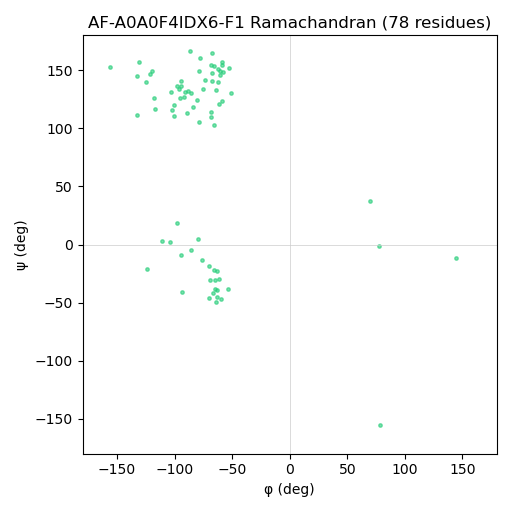1
ATOM 509 O O . PRO A 1 70 ? 11.555 2.950 -5.929 1.00 76.12 70 PRO A O 1
ATOM 512 N N . PRO A 1 71 ? 11.440 3.237 -3.695 1.00 86.12 71 PRO A N 1
ATOM 513 C CA . PRO A 1 71 ? 11.361 1.813 -3.394 1.00 86.12 71 PRO A CA 1
ATOM 514 C C . PRO A 1 71 ? 10.147 1.171 -4.068 1.00 86.12 71 PRO A C 1
ATOM 516 O O . PRO A 1 71 ? 9.098 1.794 -4.232 1.00 86.12 71 PRO A O 1
ATOM 519 N N . GLU A 1 72 ? 10.273 -0.097 -4.435 1.00 89.94 72 GLU A N 1
ATOM 520 C CA . GLU A 1 72 ? 9.170 -0.887 -4.977 1.00 89.94 72 GLU A CA 1
ATOM 521 C C . GLU A 1 72 ? 8.639 -1.834 -3.904 1.00 89.94 72 GLU A C 1
ATOM 523 O O . GLU A 1 72 ? 9.417 -2.547 -3.273 1.00 89.94 72 GLU A O 1
ATOM 528 N N . VAL A 1 73 ? 7.323 -1.869 -3.703 1.00 91.75 73 VAL A N 1
ATOM 529 C CA . VAL A 1 73 ? 6.697 -2.819 -2.776 1.00 91.75 73 VAL A CA 1
ATOM 530 C C . VAL A 1 73 ? 6.552 -4.175 -3.461 1.00 91.75 73 VAL A C 1
ATOM 532 O O . VAL A 1 73 ? 5.936 -4.277 -4.518 1.00 91.75 73 VAL A O 1
ATOM 535 N N . LEU A 1 74 ? 7.100 -5.217 -2.838 1.00 92.06 74 LEU A N 1
ATOM 536 C CA . LEU A 1 74 ? 7.043 -6.597 -3.319 1.00 92.06 74 LEU A CA 1
ATOM 537 C C . LEU A 1 74 ? 5.864 -7.367 -2.721 1.00 92.06 74 LEU A C 1
ATOM 539 O O . LEU A 1 74 ? 5.213 -8.137 -3.424 1.00 92.06 74 LEU A O 1
ATOM 543 N N . ARG A 1 75 ? 5.593 -7.177 -1.423 1.00 91.38 75 ARG A N 1
ATOM 544 C CA . ARG A 1 75 ? 4.459 -7.802 -0.725 1.00 91.38 75 ARG A CA 1
ATOM 545 C C . ARG A 1 75 ? 4.026 -7.026 0.511 1.00 91.38 75 ARG A C 1
ATOM 547 O O . ARG A 1 75 ? 4.846 -6.367 1.146 1.00 91.38 75 ARG A O 1
ATOM 554 N N . LEU A 1 76 ? 2.750 -7.162 0.864 1.00 90.44 76 LEU A N 1
ATOM 555 C CA . LEU A 1 76 ? 2.183 -6.694 2.128 1.00 90.44 76 LEU A CA 1
ATOM 556 C C . LEU A 1 76 ? 2.110 -7.864 3.109 1.00 90.44 76 LEU A C 1
ATOM 558 O O . LEU A 1 76 ? 1.700 -8.962 2.733 1.00 90.44 76 LEU A O 1
ATOM 562 N N . ARG A 1 77 ? 2.496 -7.628 4.360 1.00 87.56 77 ARG A N 1
ATOM 563 C CA . ARG A 1 77 ? 2.341 -8.589 5.452 1.00 87.56 77 ARG A CA 1
ATOM 564 C C . ARG A 1 77 ? 1.125 -8.178 6.260 1.00 87.56 77 ARG A C 1
ATOM 566 O O . ARG A 1 77 ? 1.109 -7.114 6.872 1.00 87.56 77 ARG A O 1
ATOM 573 N N . THR A 1 78 ? 0.091 -8.998 6.162 1.00 74.75 78 THR A N 1
ATOM 574 C CA . THR A 1 78 ? -1.224 -8.780 6.786 1.00 74.75 78 THR A CA 1
ATOM 575 C C . THR A 1 78 ? -1.483 -9.779 7.917 1.00 74.75 78 THR A C 1
ATOM 577 O O . THR A 1 78 ? -2.551 -9.779 8.511 1.00 74.75 78 THR A O 1
ATOM 580 N N . ASP A 1 79 ? -0.493 -10.629 8.195 1.00 66.62 79 ASP A N 1
ATOM 581 C CA . ASP A 1 79 ? -0.500 -11.768 9.109 1.00 66.62 79 ASP A CA 1
ATOM 582 C C . ASP A 1 79 ? 0.109 -11.468 10.494 1.00 66.62 79 ASP A C 1
ATOM 584 O O . ASP A 1 79 ? 0.475 -12.402 11.205 1.00 66.62 79 ASP A O 1
ATOM 588 N N . LEU A 1 80 ? 0.228 -10.191 10.874 1.00 52.47 80 LEU A N 1
ATOM 589 C CA . LEU A 1 80 ? 0.793 -9.753 12.158 1.00 52.47 80 LEU A CA 1
ATOM 590 C C . LEU A 1 80 ? -0.284 -9.271 13.132 1.00 52.47 80 LEU A C 1
ATOM 592 O O . LEU A 1 80 ? -1.131 -8.454 12.708 1.00 52.47 80 LEU A O 1
#

Organism: NCBI:txid68223

Secondary structure (DSSP, 8-state):
-TTTTTTSPPPPPPPPHHHHHHHHHHHTTSPPPPSS--EEEETTTEEEE----SSPPEEEEE--SSSSPPPEEEEEE---

Sequence (80 aa):
LPGEDEDTPLVSSPLPPALRADLAAALRTAPPPPPKLPTVTAIGLGDTPYTPLDPPLTAEVRHASTRHPPPEVLRLRTDL

Mean predicted aligned error: 7.15 Å

Solvent-accessible surface area (backbone atoms onl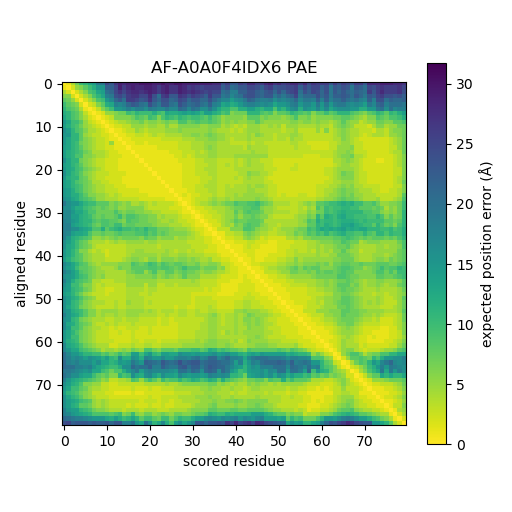y — not comparable to full-atom values): 5401 Å² total; per-residue (Å²): 119,99,68,78,63,75,85,52,80,81,57,59,47,86,72,54,74,67,58,47,51,52,48,57,57,59,53,73,77,47,68,82,70,67,98,73,65,54,72,40,74,33,90,98,70,44,79,38,76,46,74,83,60,71,78,72,76,51,68,45,67,48,76,62,92,59,96,81,62,56,33,39,75,77,46,78,53,83,88,121

Foldseek 3Di:
DVPPCPPADADADDADPVQVVVVVVLCVPWDDFDPDFAWHQDVPPGTDTDGATVVHKDFDWDDDPPPDDGIYTPHIDSPD